Protein AF-X1ACG0-F1 (afdb_monomer_lite)

Secondary structure (DSSP, 8-state):
---HHHHHHHHHHHHHHTT----PPP--PPPPHHHHHHHHHHH-HHHHHHHHHHHHHHHHHHHHHHHHHHH--HHHHHHHHHHHHHHHHHHHHHHHHHH-

Radius of gyration: 30.22 Å; chains: 1; bounding box: 37×61×84 Å

Organism: NCBI:txid412755

Sequence (100 aa):
MRKSSLFGAVALLVALTSFSSRAEEPKVRQLSLEESIVIGLENNLDLREAAYDLSLKETEYEEAKISNLLKTSIVTLKNAELNFKKAQDAFEEKEKELML

pLDDT: mean 84.85, std 16.02, range [47.16, 98.62]

Foldseek 3Di:
DPDVVVVVVVVVVVVVVVVPPPPDDPPDDDDDPVRQLVVCCVPPPVLVVLVVQLVVLVVQLVVQVVVCVVPVPVVSNVVSVVSNVVSVVVNVVVSVVSSD

Structure (mmCIF, N/CA/C/O backbone):
data_AF-X1ACG0-F1
#
_entry.id   AF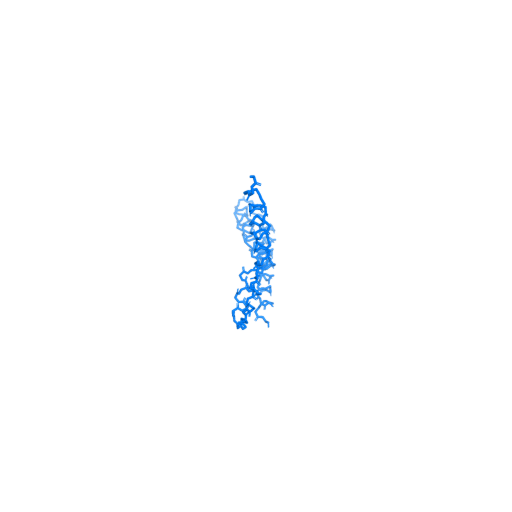-X1ACG0-F1
#
loop_
_atom_site.group_PDB
_atom_site.id
_atom_site.type_symbol
_atom_site.label_atom_id
_atom_site.label_alt_id
_atom_site.label_comp_id
_atom_site.label_asym_id
_atom_site.label_entity_id
_atom_site.label_seq_id
_atom_site.pdbx_PDB_ins_code
_atom_site.Cartn_x
_atom_site.Cartn_y
_atom_site.Cartn_z
_atom_site.occupancy
_atom_site.B_iso_or_equiv
_atom_site.auth_seq_id
_atom_site.auth_comp_id
_atom_site.auth_asym_id
_atom_site.auth_atom_id
_atom_site.pdbx_PDB_model_num
ATOM 1 N N . MET A 1 1 ? 11.074 51.667 -60.210 1.00 47.16 1 MET A N 1
ATOM 2 C CA . MET A 1 1 ? 10.215 50.766 -59.407 1.00 47.16 1 MET A CA 1
ATOM 3 C C . MET A 1 1 ? 10.709 49.323 -59.561 1.00 47.16 1 MET A C 1
ATOM 5 O O . MET A 1 1 ? 10.294 48.651 -60.488 1.00 47.16 1 MET A O 1
ATOM 9 N N . ARG A 1 2 ? 11.680 48.871 -58.749 1.00 52.09 2 ARG A N 1
ATOM 10 C CA . ARG A 1 2 ? 12.296 47.519 -58.839 1.00 52.09 2 ARG A CA 1
ATOM 11 C C . ARG A 1 2 ? 12.852 47.039 -57.479 1.00 52.09 2 ARG A C 1
ATOM 13 O O . ARG A 1 2 ? 13.934 46.476 -57.411 1.00 52.09 2 ARG A O 1
ATOM 20 N N . LYS A 1 3 ? 12.170 47.341 -56.366 1.00 50.94 3 LYS A N 1
ATOM 21 C CA . LYS A 1 3 ? 12.646 46.964 -55.014 1.00 50.94 3 LYS A CA 1
ATOM 22 C C . LYS A 1 3 ? 11.677 46.073 -54.220 1.00 50.94 3 LYS A C 1
ATOM 24 O O . LYS A 1 3 ? 12.086 45.535 -53.201 1.00 50.94 3 LYS A O 1
ATOM 29 N N . SER A 1 4 ? 10.439 45.860 -54.684 1.00 53.72 4 SER A N 1
ATOM 30 C CA . SER A 1 4 ? 9.442 45.065 -53.943 1.00 53.72 4 SER A CA 1
ATOM 31 C C . SER A 1 4 ? 9.577 43.547 -54.126 1.00 53.72 4 SER A C 1
ATOM 33 O O . SER A 1 4 ? 9.175 42.806 -53.237 1.00 53.72 4 SER A O 1
ATOM 35 N N . SER A 1 5 ? 10.186 43.059 -55.216 1.00 54.84 5 SER A N 1
ATOM 36 C CA . SER A 1 5 ? 10.323 41.609 -55.461 1.00 54.84 5 SER A CA 1
ATOM 37 C C . SER A 1 5 ? 11.398 40.919 -54.613 1.00 54.84 5 SER A C 1
ATOM 39 O O . SER A 1 5 ? 11.352 39.703 -54.460 1.00 54.84 5 SER A O 1
ATOM 41 N N . LEU A 1 6 ? 12.351 41.666 -54.040 1.00 57.09 6 LEU A N 1
ATOM 42 C CA . LEU A 1 6 ? 13.418 41.090 -53.209 1.00 57.09 6 LEU A CA 1
ATOM 43 C C . LEU A 1 6 ? 12.914 40.687 -51.817 1.00 57.09 6 LEU A C 1
ATOM 45 O O . LEU A 1 6 ? 13.302 39.642 -51.309 1.00 57.09 6 LEU A O 1
ATOM 49 N N . PHE A 1 7 ? 11.995 41.457 -51.229 1.00 57.53 7 PHE A N 1
ATOM 50 C CA . PHE A 1 7 ? 11.448 41.152 -49.902 1.00 57.53 7 PHE A CA 1
ATOM 51 C C . PHE A 1 7 ? 10.575 39.891 -49.897 1.00 57.53 7 PHE A C 1
ATOM 53 O O . PHE A 1 7 ? 10.657 39.100 -48.962 1.00 57.53 7 PHE A O 1
ATOM 60 N N . GLY A 1 8 ? 9.799 39.659 -50.963 1.00 60.16 8 GLY A N 1
ATOM 61 C CA . GLY A 1 8 ? 8.990 38.443 -51.099 1.00 60.16 8 GLY A CA 1
ATOM 62 C C . GLY A 1 8 ? 9.836 37.174 -51.235 1.00 60.16 8 GLY A C 1
ATOM 63 O O . GLY A 1 8 ? 9.523 36.158 -50.623 1.00 60.16 8 GLY A O 1
ATOM 64 N N . ALA A 1 9 ? 10.947 37.245 -51.975 1.00 62.00 9 ALA A N 1
ATOM 65 C CA . ALA A 1 9 ? 11.866 36.119 -52.133 1.00 62.00 9 ALA A CA 1
ATOM 66 C C . ALA A 1 9 ? 12.605 35.778 -50.827 1.00 62.00 9 ALA A C 1
ATOM 68 O O . ALA A 1 9 ? 12.773 34.605 -50.504 1.00 62.00 9 ALA A O 1
ATOM 69 N N . VAL A 1 10 ? 12.997 36.793 -50.048 1.00 62.09 10 VAL A N 1
ATOM 70 C CA . VAL A 1 10 ? 13.642 36.601 -48.739 1.00 62.09 10 VAL A CA 1
ATOM 71 C C . VAL A 1 10 ? 12.665 36.006 -47.724 1.00 62.09 10 VAL A C 1
ATOM 73 O O . VAL A 1 10 ? 13.029 35.076 -47.011 1.00 62.09 10 VAL A O 1
ATOM 76 N N . ALA A 1 11 ? 11.412 36.469 -47.698 1.00 61.78 11 ALA A N 1
ATOM 77 C CA . ALA A 1 11 ? 10.387 35.906 -46.818 1.00 61.78 11 ALA A CA 1
ATOM 78 C C . ALA A 1 11 ? 10.093 34.425 -47.133 1.00 61.78 11 ALA A C 1
ATOM 80 O O . ALA A 1 11 ? 9.950 33.617 -46.217 1.00 61.78 11 ALA A O 1
ATOM 81 N N . LEU A 1 12 ? 10.073 34.052 -48.419 1.00 61.94 12 LEU A N 1
ATOM 82 C CA . LEU A 1 12 ? 9.884 32.665 -48.854 1.00 61.94 12 LEU A CA 1
ATOM 83 C C . LEU A 1 12 ? 11.077 31.768 -48.474 1.00 61.94 12 LEU A C 1
ATOM 85 O O . LEU A 1 12 ? 10.886 30.637 -48.035 1.00 61.94 12 LEU A O 1
ATOM 89 N N . LEU A 1 13 ? 12.307 32.279 -48.597 1.00 60.53 13 LEU A N 1
ATOM 90 C CA . LEU A 1 13 ? 13.532 31.567 -48.213 1.00 60.53 13 LEU A CA 1
ATOM 91 C C . LEU A 1 13 ? 13.619 31.328 -46.702 1.00 60.53 13 LEU A C 1
ATOM 93 O O . LEU A 1 13 ? 13.962 30.227 -46.281 1.00 60.53 13 LEU A O 1
ATOM 97 N N . VAL A 1 14 ? 13.258 32.322 -45.885 1.00 62.59 14 VAL A N 1
ATOM 98 C CA . VAL A 1 14 ? 13.231 32.175 -44.421 1.00 62.59 14 VAL A CA 1
ATOM 99 C C . VAL A 1 14 ? 12.184 31.138 -44.005 1.00 62.59 14 VAL A C 1
ATOM 101 O O . VAL A 1 14 ? 12.507 30.241 -43.228 1.00 62.59 14 VAL A O 1
ATOM 104 N N . ALA A 1 15 ? 10.985 31.169 -44.595 1.00 61.16 15 ALA A N 1
ATOM 105 C CA . ALA A 1 15 ? 9.937 30.183 -44.321 1.00 61.16 15 ALA A CA 1
ATOM 106 C C . ALA A 1 15 ? 10.343 28.742 -44.693 1.00 61.16 15 ALA A C 1
ATOM 108 O O . ALA A 1 15 ? 10.019 27.805 -43.965 1.00 61.16 15 ALA A O 1
ATOM 109 N N . LEU A 1 16 ? 11.095 28.557 -45.786 1.00 57.91 16 LEU A N 1
ATOM 110 C CA . LEU A 1 16 ? 11.604 27.243 -46.203 1.00 57.91 16 LEU A CA 1
ATOM 111 C C . LEU A 1 16 ? 12.711 26.707 -45.278 1.00 57.91 16 LEU A C 1
ATOM 113 O O . LEU A 1 16 ? 12.838 25.495 -45.126 1.00 57.91 16 LEU A O 1
ATOM 117 N N . THR A 1 17 ? 13.490 27.580 -44.629 1.00 59.09 17 THR A N 1
ATOM 118 C CA . THR A 1 17 ? 14.522 27.156 -43.660 1.00 59.09 17 THR A CA 1
ATOM 119 C C . THR A 1 17 ? 13.967 26.780 -42.286 1.00 59.09 17 THR A C 1
ATOM 121 O O . THR A 1 17 ? 14.587 25.980 -41.588 1.00 59.09 17 THR A O 1
ATOM 124 N N . SER A 1 18 ? 12.792 27.291 -41.899 1.00 58.31 18 SER A N 1
ATOM 125 C CA . SER A 1 18 ? 12.179 26.994 -40.594 1.00 58.31 18 SER A CA 1
ATOM 126 C C . SER A 1 18 ? 11.640 25.565 -40.469 1.00 58.31 18 SER A C 1
ATOM 128 O O . SER A 1 18 ? 11.441 25.096 -39.354 1.00 58.31 18 SER A O 1
ATOM 130 N N . PHE A 1 19 ? 11.430 24.858 -41.585 1.00 57.53 19 PHE A N 1
ATOM 131 C CA . PHE A 1 19 ? 10.981 23.458 -41.582 1.00 57.53 19 PHE A CA 1
ATOM 132 C C . PHE A 1 19 ? 12.133 22.442 -41.498 1.00 57.53 19 PHE A C 1
ATOM 134 O O . PHE A 1 19 ? 11.899 21.247 -41.344 1.00 57.53 19 PHE A O 1
ATOM 141 N N . SER A 1 20 ? 13.383 22.911 -41.548 1.00 55.12 20 SER A N 1
ATOM 142 C CA . SER A 1 20 ? 14.591 22.086 -41.460 1.00 55.12 20 SER A CA 1
ATOM 143 C C . SER A 1 20 ? 15.086 21.928 -40.023 1.00 55.12 20 SER A C 1
ATOM 145 O O . SER A 1 20 ? 16.295 21.833 -39.797 1.00 55.12 20 SER A O 1
ATOM 147 N N . SER A 1 21 ? 14.192 21.894 -39.028 1.00 58.75 21 SER A N 1
ATOM 148 C CA . SER A 1 21 ? 14.568 21.342 -37.728 1.00 58.75 21 SER A CA 1
ATOM 149 C C . SER A 1 21 ? 14.742 19.842 -37.930 1.00 58.75 21 SER A C 1
ATOM 151 O O . SER A 1 21 ? 13.803 19.059 -37.796 1.00 58.75 21 SER A O 1
ATOM 153 N N . ARG A 1 22 ? 15.951 19.445 -38.329 1.00 58.03 22 ARG A N 1
ATOM 154 C CA . ARG A 1 22 ? 16.427 18.074 -38.216 1.00 58.03 22 ARG A CA 1
ATOM 155 C C . ARG A 1 22 ? 16.358 17.755 -36.727 1.00 58.03 22 ARG A C 1
ATOM 157 O O . ARG A 1 22 ? 17.292 18.061 -35.997 1.00 58.03 22 ARG A O 1
ATOM 164 N N . ALA A 1 23 ? 15.201 17.279 -36.269 1.00 65.25 23 ALA A N 1
ATOM 165 C CA . ALA A 1 23 ? 15.057 16.731 -34.938 1.00 65.25 23 ALA A CA 1
ATOM 166 C C . ALA A 1 23 ? 16.097 15.616 -34.878 1.00 65.25 23 ALA A C 1
ATOM 168 O O . ALA A 1 23 ? 16.003 14.650 -35.637 1.00 65.25 23 ALA A O 1
ATOM 169 N N . GLU A 1 24 ? 17.164 15.822 -34.103 1.00 67.00 24 GLU A N 1
ATOM 170 C CA . GLU A 1 24 ? 18.072 14.731 -33.782 1.00 67.00 24 GLU A CA 1
ATOM 171 C C . GLU A 1 24 ? 17.195 13.608 -33.244 1.00 67.00 24 GLU A C 1
ATOM 173 O O . GLU A 1 24 ? 16.416 13.823 -32.311 1.00 67.00 24 GLU A O 1
ATOM 178 N N . GLU A 1 25 ? 17.261 12.440 -33.886 1.00 67.00 25 GLU A N 1
ATOM 179 C CA . GLU A 1 25 ? 16.612 11.258 -33.343 1.00 67.00 25 GLU A CA 1
ATOM 180 C C . GLU A 1 25 ? 17.079 11.127 -31.892 1.00 67.00 25 GLU A C 1
ATOM 182 O O . GLU A 1 25 ? 18.292 11.195 -31.640 1.00 67.00 25 GLU A O 1
ATOM 187 N N . PRO A 1 26 ? 16.149 11.029 -30.926 1.00 71.69 26 PRO A N 1
ATOM 188 C CA . PRO A 1 26 ? 16.525 10.973 -29.530 1.00 71.69 26 PRO A CA 1
ATOM 189 C C . PRO A 1 26 ? 17.484 9.801 -29.365 1.00 71.69 26 PRO A C 1
ATOM 191 O O . PRO A 1 26 ? 17.149 8.661 -29.689 1.00 71.69 26 PRO A O 1
ATOM 194 N N . LYS A 1 27 ? 18.707 10.090 -28.911 1.00 76.56 27 LYS A N 1
ATOM 195 C CA . LYS A 1 27 ? 19.705 9.053 -28.657 1.00 76.56 27 LYS A CA 1
ATOM 196 C C . LYS A 1 27 ? 19.112 8.063 -27.661 1.00 76.56 27 LYS A C 1
ATOM 198 O O . LYS A 1 27 ? 18.945 8.386 -26.487 1.00 76.56 27 LYS A O 1
ATOM 203 N N . VAL A 1 28 ? 18.805 6.860 -28.140 1.00 80.12 28 VAL A N 1
ATOM 204 C CA . VAL A 1 28 ? 18.353 5.759 -27.293 1.00 80.12 28 VAL A CA 1
ATOM 205 C C . VAL A 1 28 ? 19.543 5.328 -26.446 1.00 80.12 28 VAL A C 1
ATOM 207 O O . VAL A 1 28 ? 20.503 4.739 -26.943 1.00 80.12 28 VAL A O 1
ATOM 210 N N . ARG A 1 29 ? 19.503 5.675 -25.161 1.00 86.06 29 ARG A N 1
ATOM 211 C CA . ARG A 1 29 ? 20.487 5.218 -24.185 1.00 86.06 29 ARG A CA 1
ATOM 212 C C . ARG A 1 29 ? 20.132 3.793 -23.769 1.00 86.06 29 ARG A C 1
ATOM 214 O O . ARG A 1 29 ? 19.042 3.563 -23.255 1.00 86.06 29 ARG A O 1
ATOM 221 N N . GLN A 1 30 ? 21.059 2.855 -23.951 1.00 89.81 30 GLN A N 1
ATOM 222 C CA . GLN A 1 30 ? 20.970 1.561 -23.275 1.00 89.81 30 GLN A CA 1
ATOM 223 C C . GLN A 1 30 ? 21.261 1.758 -21.789 1.00 89.81 30 GLN A C 1
ATOM 225 O O . GLN A 1 30 ? 22.277 2.352 -21.425 1.00 89.81 30 GLN A O 1
ATOM 230 N N . LEU A 1 31 ? 20.341 1.285 -20.958 1.00 90.62 31 LEU A N 1
ATOM 231 C CA . LEU A 1 31 ? 20.499 1.242 -19.511 1.00 90.62 31 LEU A CA 1
ATOM 232 C C . LEU A 1 31 ? 21.125 -0.093 -19.114 1.00 90.62 31 LEU A C 1
ATOM 234 O O . LEU A 1 31 ? 20.878 -1.114 -19.764 1.00 90.62 31 LEU A O 1
ATOM 238 N N . SER A 1 32 ? 21.917 -0.092 -18.044 1.00 93.81 32 SER A N 1
ATOM 239 C CA . SER A 1 32 ? 22.227 -1.347 -17.361 1.00 93.81 32 SER A CA 1
ATOM 240 C C . SER A 1 32 ? 20.952 -1.926 -16.732 1.00 93.81 32 SER A C 1
ATOM 242 O O . SER A 1 32 ? 19.970 -1.211 -16.515 1.00 93.81 32 SER A O 1
ATOM 244 N N . LEU A 1 33 ? 20.962 -3.225 -16.417 1.00 90.44 33 LEU A N 1
ATOM 245 C CA . LEU A 1 33 ? 19.847 -3.855 -15.703 1.00 90.44 33 LEU A CA 1
ATOM 246 C C . LEU A 1 33 ? 19.552 -3.117 -14.387 1.00 90.44 33 LEU A C 1
ATOM 248 O O . LEU A 1 33 ? 18.407 -2.770 -14.121 1.00 90.44 33 LEU A O 1
ATOM 252 N N . GLU A 1 34 ? 20.594 -2.795 -13.622 1.00 92.44 34 GLU A N 1
ATOM 253 C CA . GLU A 1 34 ? 20.488 -2.046 -12.367 1.00 92.44 34 GLU A CA 1
ATOM 254 C C . GLU A 1 34 ? 19.842 -0.667 -12.567 1.00 92.44 34 GLU A C 1
ATOM 256 O O . GLU A 1 34 ? 18.894 -0.324 -11.866 1.00 92.44 34 GLU A O 1
ATOM 261 N N . G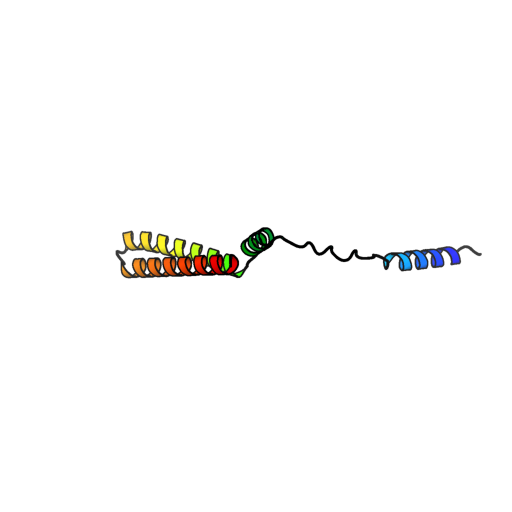LU A 1 35 ? 20.276 0.095 -13.578 1.00 93.50 35 GLU A N 1
ATOM 262 C CA . GLU A 1 35 ? 19.684 1.400 -13.898 1.00 93.50 35 GLU A CA 1
ATOM 263 C C . GLU A 1 35 ? 18.210 1.276 -14.299 1.00 93.50 35 GLU A C 1
ATOM 265 O O . GLU A 1 35 ? 17.389 2.111 -13.920 1.00 93.50 35 GLU A O 1
ATOM 270 N N . SER A 1 36 ? 17.863 0.230 -15.052 1.00 91.06 36 SER A N 1
ATOM 271 C CA . SER A 1 36 ? 16.483 -0.012 -15.468 1.00 91.06 36 SER A CA 1
ATOM 272 C C . SER A 1 36 ? 15.573 -0.402 -14.302 1.00 91.06 36 SER A C 1
ATOM 274 O O . SER A 1 36 ? 14.440 0.070 -14.255 1.00 91.06 36 SER A O 1
ATOM 276 N N . ILE A 1 37 ? 16.076 -1.181 -13.335 1.00 92.06 37 ILE A N 1
ATOM 277 C CA . ILE A 1 37 ? 15.339 -1.559 -12.122 1.00 92.06 37 ILE A CA 1
ATOM 278 C C . ILE A 1 37 ? 15.101 -0.327 -11.251 1.00 92.06 37 ILE A C 1
ATOM 280 O O . ILE A 1 37 ? 13.969 -0.091 -10.846 1.00 92.06 37 ILE A O 1
ATOM 284 N N . VAL A 1 38 ? 16.128 0.497 -11.010 1.00 93.69 38 VAL A N 1
ATOM 285 C CA . VAL A 1 38 ? 15.988 1.724 -10.204 1.00 93.69 38 VAL A CA 1
ATOM 286 C C . VAL A 1 38 ? 14.953 2.664 -10.820 1.00 93.69 38 VAL A C 1
ATOM 288 O O . VAL A 1 38 ? 14.010 3.069 -10.145 1.00 93.69 38 VAL A O 1
ATOM 291 N N . ILE A 1 39 ? 15.072 2.954 -12.119 1.00 91.56 39 ILE A N 1
ATOM 292 C CA . ILE A 1 39 ? 14.107 3.812 -12.820 1.00 91.56 39 ILE A CA 1
ATOM 293 C C . ILE A 1 39 ? 12.709 3.185 -12.801 1.00 91.56 39 ILE A C 1
ATOM 295 O O . ILE A 1 39 ? 11.721 3.902 -12.629 1.00 91.56 39 ILE A O 1
ATOM 299 N N . GLY A 1 40 ? 12.626 1.862 -12.966 1.00 90.44 40 GLY A N 1
ATOM 300 C CA . GLY A 1 40 ? 11.393 1.092 -12.873 1.00 90.44 40 GLY A CA 1
ATOM 301 C C . GLY A 1 40 ? 10.715 1.285 -11.523 1.00 90.44 40 GLY A C 1
ATOM 302 O O . GLY A 1 40 ? 9.583 1.749 -11.489 1.00 90.44 40 GLY A O 1
ATOM 303 N N . LEU A 1 41 ? 11.416 1.019 -10.423 1.00 92.69 41 LEU A N 1
ATOM 304 C CA . LEU A 1 41 ? 10.908 1.176 -9.058 1.00 92.69 41 LEU A CA 1
ATOM 305 C C . LEU A 1 41 ? 10.484 2.623 -8.757 1.00 92.69 41 LEU A C 1
ATOM 307 O O . LEU A 1 41 ? 9.406 2.844 -8.213 1.00 92.69 41 LEU A O 1
ATOM 311 N N . GLU A 1 42 ? 11.279 3.617 -9.160 1.00 93.06 42 GLU A N 1
ATOM 312 C CA . GLU A 1 42 ? 10.973 5.036 -8.918 1.00 93.06 42 GLU A CA 1
ATOM 313 C C . GLU A 1 42 ? 9.716 5.521 -9.659 1.00 93.06 42 GLU A C 1
ATOM 315 O O . GLU A 1 42 ? 9.005 6.409 -9.179 1.00 93.06 42 GLU A O 1
ATOM 320 N N . ASN A 1 43 ? 9.439 4.961 -10.840 1.00 92.69 43 ASN A N 1
ATOM 321 C CA . ASN A 1 43 ? 8.384 5.446 -11.732 1.00 92.69 43 ASN A CA 1
ATOM 322 C C . ASN A 1 43 ? 7.197 4.484 -11.866 1.00 92.69 43 ASN A C 1
ATOM 324 O O . ASN A 1 43 ? 6.232 4.813 -12.561 1.00 92.69 43 ASN A O 1
ATOM 328 N N . ASN A 1 44 ? 7.229 3.322 -11.212 1.00 95.19 44 ASN A N 1
ATOM 329 C CA . ASN A 1 44 ? 6.147 2.353 -11.294 1.00 95.19 44 ASN A CA 1
ATOM 330 C C . ASN A 1 44 ? 4.904 2.869 -10.550 1.00 95.19 44 ASN A C 1
ATOM 332 O O . ASN A 1 44 ? 4.910 3.061 -9.333 1.00 95.19 44 ASN A O 1
ATOM 336 N N . LEU A 1 45 ? 3.829 3.117 -11.302 1.00 95.44 45 LEU A N 1
ATOM 337 C CA . LEU A 1 45 ? 2.578 3.641 -10.752 1.00 95.44 45 LEU A CA 1
ATOM 338 C C . LEU A 1 45 ? 1.898 2.639 -9.816 1.00 95.44 45 LEU A C 1
ATOM 340 O O . LEU A 1 45 ? 1.406 3.054 -8.771 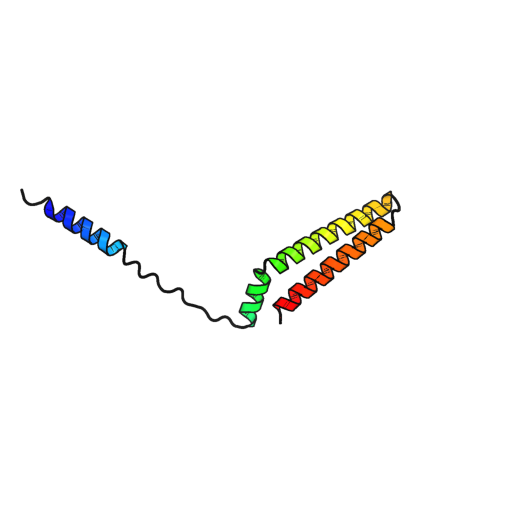1.00 95.44 45 LEU A O 1
ATOM 344 N N . ASP A 1 46 ? 1.936 1.349 -10.145 1.00 95.56 46 ASP A N 1
ATOM 345 C CA . ASP A 1 46 ? 1.300 0.297 -9.347 1.00 95.56 46 ASP A CA 1
ATOM 346 C C . ASP A 1 46 ? 1.994 0.142 -7.984 1.00 95.56 46 ASP A C 1
ATOM 348 O O . ASP A 1 46 ? 1.334 0.015 -6.955 1.00 95.56 46 ASP A O 1
ATOM 352 N N . LEU A 1 47 ? 3.329 0.222 -7.948 1.00 96.50 47 LEU A N 1
ATOM 353 C CA . LEU A 1 47 ? 4.113 0.203 -6.713 1.00 96.50 47 LEU A CA 1
ATOM 354 C C . LEU A 1 47 ? 3.815 1.433 -5.853 1.00 96.50 47 LEU A C 1
ATOM 356 O O . LEU A 1 47 ? 3.671 1.326 -4.636 1.00 96.50 47 LEU A O 1
ATOM 360 N N . ARG A 1 48 ? 3.686 2.608 -6.480 1.00 96.88 48 ARG A N 1
ATOM 361 C CA . ARG A 1 48 ? 3.290 3.833 -5.774 1.00 96.88 48 ARG A CA 1
ATOM 362 C C . ARG A 1 48 ? 1.884 3.717 -5.198 1.00 96.88 48 ARG A C 1
ATOM 364 O O . ARG A 1 48 ? 1.674 4.132 -4.065 1.00 96.88 48 ARG A O 1
ATOM 371 N N . GLU A 1 49 ? 0.937 3.167 -5.950 1.00 97.75 49 GLU A N 1
ATOM 372 C CA . GLU A 1 49 ? -0.425 2.922 -5.471 1.00 97.75 49 GLU A CA 1
ATOM 373 C C . GLU A 1 49 ? -0.431 1.955 -4.281 1.00 97.75 49 GLU A C 1
ATOM 375 O O . GLU A 1 49 ? -1.034 2.267 -3.254 1.00 97.75 49 GLU A O 1
ATOM 380 N N . ALA A 1 50 ? 0.326 0.857 -4.360 1.00 97.56 50 ALA A N 1
ATOM 381 C CA . ALA A 1 50 ? 0.494 -0.080 -3.251 1.00 97.56 50 ALA A CA 1
ATOM 382 C C . ALA A 1 50 ? 1.119 0.586 -2.009 1.00 97.56 50 ALA A C 1
ATOM 384 O O . ALA A 1 50 ? 0.662 0.355 -0.890 1.00 97.56 50 ALA A O 1
ATOM 385 N N . ALA A 1 51 ? 2.112 1.466 -2.187 1.00 97.69 51 ALA A N 1
ATOM 386 C CA . ALA A 1 51 ? 2.709 2.227 -1.088 1.00 97.69 51 ALA A CA 1
ATOM 387 C C . ALA A 1 51 ? 1.708 3.196 -0.433 1.00 97.69 51 ALA A C 1
ATOM 389 O O . ALA A 1 51 ? 1.689 3.347 0.792 1.00 97.69 51 ALA A O 1
AT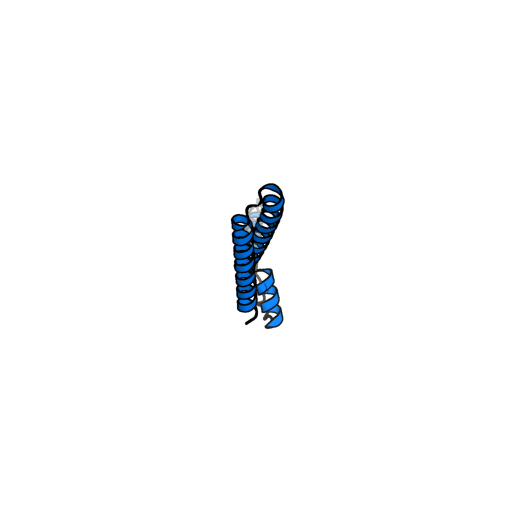OM 390 N N . TYR A 1 52 ? 0.862 3.853 -1.234 1.00 98.19 52 TYR A N 1
ATOM 391 C CA . TYR A 1 52 ? -0.194 4.720 -0.713 1.00 98.19 52 TYR A CA 1
ATOM 392 C C . TYR A 1 52 ? -1.254 3.931 0.058 1.00 98.19 52 TYR A C 1
ATOM 394 O O . TYR A 1 52 ? -1.647 4.373 1.138 1.00 98.19 52 TYR A O 1
ATOM 402 N N . ASP A 1 53 ? -1.697 2.776 -0.449 1.00 98.38 53 ASP A N 1
ATOM 403 C CA . ASP A 1 53 ? -2.653 1.925 0.270 1.00 98.38 53 ASP A CA 1
ATOM 404 C C . ASP A 1 53 ? -2.058 1.410 1.585 1.00 98.38 53 ASP A C 1
ATOM 406 O O . ASP A 1 53 ? -2.702 1.507 2.628 1.00 98.38 53 ASP A O 1
ATOM 410 N N . LEU A 1 54 ? -0.791 0.980 1.585 1.00 98.56 54 LEU A N 1
ATOM 411 C CA . LEU A 1 54 ? -0.080 0.599 2.806 1.00 98.56 54 LEU A CA 1
ATOM 412 C C . LEU A 1 54 ? -0.094 1.723 3.853 1.00 98.56 54 LEU A C 1
ATOM 414 O O . LEU A 1 54 ? -0.489 1.493 4.997 1.00 98.56 54 LEU A O 1
ATOM 418 N N . SER A 1 55 ? 0.268 2.946 3.457 1.00 98.56 55 SER A N 1
ATOM 419 C CA . SER A 1 55 ? 0.263 4.110 4.354 1.00 98.56 55 SER A CA 1
ATOM 420 C C . SER A 1 55 ? -1.143 4.456 4.866 1.00 98.56 55 SER A C 1
ATOM 422 O O . SER A 1 55 ? -1.326 4.809 6.038 1.00 98.56 55 SER A O 1
ATOM 424 N N . LEU A 1 56 ? -2.162 4.308 4.016 1.00 98.56 56 LEU A N 1
ATOM 425 C CA . LEU A 1 56 ? -3.556 4.477 4.414 1.00 98.56 56 LEU A CA 1
ATOM 426 C C . LEU A 1 56 ? -3.959 3.428 5.461 1.00 98.56 56 LEU A C 1
ATOM 428 O O . LEU A 1 56 ? -4.537 3.782 6.488 1.00 98.56 56 LEU A O 1
ATOM 432 N N . LYS A 1 57 ? -3.629 2.149 5.242 1.00 98.50 57 LYS A N 1
ATOM 433 C CA . LYS A 1 57 ? -3.970 1.064 6.175 1.00 98.50 57 LYS A CA 1
ATOM 434 C C . LYS A 1 57 ? -3.207 1.138 7.488 1.00 98.50 57 LYS A C 1
ATOM 436 O O . LYS A 1 57 ? -3.772 0.786 8.522 1.00 98.50 57 LYS A O 1
ATOM 441 N N . GLU A 1 58 ? -1.983 1.653 7.477 1.00 98.62 58 GLU A N 1
ATOM 442 C CA . GLU A 1 58 ? -1.245 1.975 8.700 1.00 98.62 58 GLU A CA 1
ATOM 443 C C . GLU A 1 58 ? -1.985 3.034 9.528 1.00 98.62 58 GLU A C 1
ATOM 445 O O . GLU A 1 58 ? -2.213 2.854 10.725 1.00 98.62 58 GLU A O 1
ATOM 450 N N . THR A 1 59 ? -2.438 4.106 8.872 1.00 98.38 59 THR A N 1
ATOM 451 C CA . THR A 1 59 ? -3.201 5.182 9.522 1.00 98.38 59 THR A CA 1
ATOM 452 C C . THR A 1 59 ? -4.512 4.653 10.108 1.00 98.38 59 THR A C 1
ATOM 454 O O . THR A 1 59 ? -4.797 4.881 11.283 1.00 98.38 59 THR A O 1
ATOM 457 N N . GLU A 1 60 ? -5.280 3.878 9.334 1.00 97.88 60 GLU A N 1
ATOM 458 C CA . GLU A 1 60 ? -6.522 3.240 9.798 1.00 97.88 60 GLU A CA 1
ATOM 459 C C . GLU A 1 60 ? -6.278 2.302 10.998 1.00 97.88 60 GLU A C 1
ATOM 461 O O . GLU A 1 60 ? -7.101 2.219 11.916 1.00 97.88 60 GLU A O 1
ATOM 466 N N . TYR A 1 61 ? -5.144 1.596 11.023 1.00 98.00 61 TYR A N 1
ATOM 467 C CA . TYR A 1 61 ? -4.760 0.732 12.138 1.00 98.00 61 TYR A CA 1
ATOM 468 C C . TYR A 1 61 ? -4.425 1.524 13.406 1.00 98.00 61 TYR A C 1
ATOM 470 O O . TYR A 1 61 ? -4.911 1.178 14.490 1.00 98.00 61 TYR A O 1
ATOM 478 N N . GLU A 1 62 ? -3.660 2.610 13.296 1.00 97.44 62 GLU A N 1
ATOM 479 C CA . GLU A 1 62 ? -3.366 3.476 14.441 1.00 97.44 62 GLU A CA 1
ATOM 480 C C . GLU A 1 62 ? -4.631 4.169 14.976 1.00 97.44 62 GLU A C 1
ATOM 482 O O . GLU A 1 62 ? -4.855 4.205 16.192 1.00 97.44 62 GLU A O 1
ATOM 487 N N . GLU A 1 63 ? -5.538 4.608 14.100 1.00 95.94 63 GLU A N 1
ATOM 488 C CA . GLU A 1 63 ? -6.861 5.101 14.500 1.00 95.94 63 GLU A CA 1
ATOM 489 C C . GLU A 1 63 ? -7.674 4.031 15.243 1.00 95.94 63 GLU A C 1
ATOM 491 O O . GLU A 1 63 ? -8.287 4.307 16.283 1.0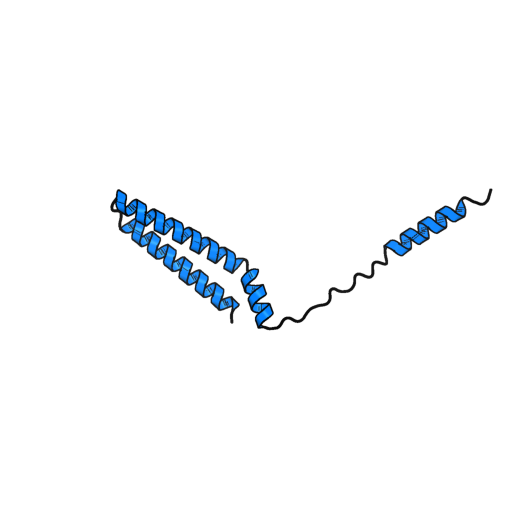0 95.94 63 GLU A O 1
ATOM 496 N N . ALA A 1 64 ? -7.656 2.784 14.762 1.00 96.06 64 ALA A N 1
ATOM 497 C CA . ALA A 1 64 ? -8.338 1.671 15.412 1.00 96.06 64 ALA A CA 1
ATOM 498 C C . ALA A 1 64 ? -7.739 1.344 16.790 1.00 96.06 64 ALA A C 1
ATOM 500 O O . ALA A 1 64 ? -8.494 1.044 17.720 1.00 96.06 64 ALA A O 1
ATOM 501 N N . LYS A 1 65 ? -6.413 1.452 16.965 1.00 95.44 65 LYS A N 1
ATOM 502 C CA . LYS A 1 65 ? -5.749 1.317 18.275 1.00 95.44 65 LYS A CA 1
ATOM 503 C C . LYS A 1 65 ? -6.238 2.378 19.251 1.00 95.44 65 LYS A C 1
ATOM 505 O O . LYS A 1 65 ? -6.652 2.030 20.358 1.00 95.44 65 LYS A O 1
ATOM 510 N N . ILE A 1 66 ? -6.259 3.643 18.833 1.00 93.75 66 ILE A N 1
ATOM 511 C CA . ILE A 1 66 ? -6.753 4.759 19.653 1.00 93.75 66 ILE A CA 1
ATOM 512 C C . ILE A 1 66 ? -8.231 4.548 20.009 1.00 93.75 66 ILE A C 1
ATOM 514 O O . ILE A 1 66 ? -8.623 4.650 21.171 1.00 93.75 66 ILE A O 1
ATOM 518 N N . SER A 1 67 ? -9.058 4.189 19.029 1.00 91.25 67 SER A N 1
ATOM 519 C CA . SER A 1 67 ? -10.487 3.930 19.230 1.00 91.25 67 SER A CA 1
ATOM 520 C C . SER A 1 67 ? -10.740 2.757 20.180 1.00 91.25 67 SER A C 1
ATOM 522 O O . SER A 1 67 ? -11.615 2.834 21.045 1.00 91.25 67 SER A O 1
ATOM 524 N N . ASN A 1 68 ? -9.953 1.682 20.085 1.00 92.12 68 ASN A N 1
ATOM 525 C CA . ASN A 1 68 ? -10.064 0.535 20.982 1.00 92.12 68 ASN A CA 1
ATOM 526 C C . ASN A 1 68 ? -9.715 0.893 22.434 1.00 92.12 68 ASN A C 1
ATOM 528 O O . ASN A 1 68 ? -10.359 0.380 23.346 1.00 92.12 68 ASN A O 1
ATOM 532 N N . LEU A 1 69 ? -8.773 1.810 22.672 1.00 88.25 69 LEU A N 1
ATOM 533 C CA . LEU A 1 69 ? -8.502 2.310 24.026 1.00 88.25 69 LEU A CA 1
ATOM 534 C C . LEU A 1 69 ? -9.723 3.015 24.642 1.00 88.25 69 LEU A C 1
ATOM 536 O O . LEU A 1 69 ? -9.925 2.940 25.850 1.00 88.25 69 LEU A O 1
ATOM 540 N N . LEU A 1 70 ? -10.555 3.661 23.819 1.00 85.94 70 LEU A N 1
ATOM 541 C CA . LEU A 1 70 ? -11.741 4.398 24.268 1.00 85.94 70 LEU A CA 1
ATOM 542 C C . LEU A 1 70 ? -13.002 3.529 24.356 1.00 85.94 70 LEU A C 1
ATOM 544 O O . LEU A 1 70 ? -13.826 3.723 25.246 1.00 85.94 70 LEU A O 1
ATOM 548 N N . LYS A 1 71 ? -13.188 2.612 23.402 1.00 86.12 71 LYS A N 1
ATOM 549 C CA . LYS A 1 71 ? -14.442 1.862 23.200 1.00 86.12 71 LYS A CA 1
ATOM 550 C C . LYS A 1 71 ? -14.312 0.354 23.435 1.00 86.12 71 LYS A C 1
ATOM 552 O O . LYS A 1 71 ? -15.307 -0.355 23.323 1.00 86.12 71 LYS A O 1
ATOM 557 N N . THR A 1 72 ? -13.102 -0.143 23.701 1.00 85.06 72 THR A N 1
ATOM 558 C CA . THR A 1 72 ? -12.785 -1.568 23.944 1.00 85.06 72 THR A CA 1
ATOM 559 C C . THR A 1 72 ? -13.278 -2.509 22.830 1.00 85.06 72 THR A C 1
ATOM 561 O O . THR A 1 72 ? -13.608 -3.673 23.061 1.00 85.06 72 THR A O 1
ATOM 564 N N . SER A 1 73 ? -13.342 -2.015 21.589 1.00 86.62 73 SER A N 1
ATOM 565 C CA . SER A 1 73 ? -13.741 -2.811 20.427 1.00 86.62 73 SER A CA 1
ATOM 566 C C . SER A 1 73 ? -12.548 -3.550 19.811 1.00 86.62 73 SER A C 1
ATOM 568 O O . SER A 1 73 ? -11.914 -3.087 18.860 1.00 86.62 73 SER A O 1
ATOM 570 N N . ILE A 1 74 ? -12.273 -4.746 20.336 1.00 90.94 74 ILE A N 1
ATOM 571 C CA . ILE A 1 74 ? -11.178 -5.618 19.874 1.00 90.94 74 ILE A CA 1
ATOM 572 C C . ILE A 1 74 ? -11.369 -6.053 18.414 1.00 90.94 74 ILE A C 1
ATOM 574 O O . ILE A 1 74 ? -10.394 -6.179 17.677 1.00 90.94 74 ILE A O 1
ATOM 578 N N . VAL A 1 75 ? -12.614 -6.262 17.974 1.00 93.75 75 VAL A N 1
ATOM 579 C CA . VAL A 1 75 ? -12.916 -6.703 16.601 1.00 93.75 75 VAL A CA 1
ATOM 580 C C . VAL A 1 75 ? -12.458 -5.665 15.577 1.00 93.75 75 VAL A C 1
ATOM 582 O O . VAL A 1 75 ? -11.799 -6.018 14.604 1.00 93.75 75 VAL A O 1
ATOM 585 N N . THR A 1 76 ? -12.748 -4.383 15.815 1.00 93.25 76 THR A N 1
ATOM 586 C CA . THR A 1 76 ? -12.311 -3.289 14.936 1.00 93.25 76 THR A CA 1
ATOM 587 C C . THR A 1 76 ? -10.790 -3.220 14.855 1.00 93.25 76 THR A C 1
ATOM 589 O O . THR A 1 76 ? -10.246 -3.129 13.758 1.00 93.25 76 THR A O 1
ATOM 592 N N . LEU A 1 77 ? -10.103 -3.346 15.996 1.00 96.31 77 LEU A N 1
ATOM 593 C CA . LEU A 1 77 ? -8.642 -3.375 16.039 1.00 96.31 77 LEU A CA 1
ATOM 594 C C . LEU A 1 77 ? -8.069 -4.543 15.224 1.00 96.31 77 LEU A C 1
ATOM 596 O O . LEU A 1 77 ? -7.175 -4.339 14.410 1.00 96.31 77 LEU A O 1
ATOM 600 N N . LYS A 1 78 ? -8.603 -5.756 15.402 1.00 96.88 78 LYS A N 1
ATOM 601 C CA . LYS A 1 78 ? -8.119 -6.946 14.688 1.00 96.88 78 LYS A CA 1
ATOM 602 C C . LYS A 1 78 ? -8.385 -6.902 13.189 1.00 96.88 78 LYS A C 1
ATOM 604 O O . LYS A 1 78 ? -7.548 -7.362 12.418 1.00 96.88 78 LYS A O 1
ATOM 609 N N . ASN A 1 79 ? -9.501 -6.318 12.765 1.00 96.56 79 ASN A N 1
ATOM 610 C CA . ASN A 1 79 ? -9.765 -6.108 11.345 1.00 96.56 79 ASN A CA 1
ATOM 611 C C . ASN A 1 79 ? -8.794 -5.092 10.731 1.00 96.56 79 ASN A C 1
ATOM 613 O O . ASN A 1 79 ? -8.292 -5.328 9.635 1.00 96.56 79 ASN A O 1
ATOM 617 N N . ALA A 1 80 ? -8.497 -3.999 11.437 1.00 97.25 80 ALA A N 1
ATOM 618 C CA . ALA A 1 80 ? -7.541 -3.006 10.957 1.00 97.25 80 ALA A CA 1
ATOM 619 C C . ALA A 1 80 ? -6.110 -3.574 10.894 1.00 97.25 80 ALA A C 1
ATOM 621 O O . ALA A 1 80 ? -5.428 -3.390 9.893 1.00 97.25 80 ALA A O 1
ATOM 622 N N . GLU A 1 81 ? -5.698 -4.359 11.899 1.00 98.00 81 GLU A N 1
ATOM 623 C CA . GLU A 1 81 ? -4.413 -5.081 11.914 1.00 98.00 81 GLU A CA 1
ATOM 624 C C . GLU A 1 81 ? -4.278 -6.030 10.712 1.00 98.00 81 GLU A C 1
ATOM 626 O O . GLU A 1 81 ? -3.256 -6.044 10.027 1.00 98.00 81 GLU A O 1
ATOM 631 N N . LEU A 1 82 ? -5.328 -6.807 10.420 1.00 98.31 82 LEU A N 1
ATOM 632 C CA . LEU A 1 82 ? -5.345 -7.711 9.271 1.00 98.31 82 LEU A CA 1
ATOM 633 C C . LEU A 1 82 ? -5.245 -6.955 7.941 1.00 98.31 82 LEU A C 1
ATOM 635 O O . LEU A 1 82 ? -4.543 -7.404 7.038 1.00 98.31 82 LEU A O 1
ATOM 639 N N . ASN A 1 83 ? -5.960 -5.839 7.803 1.00 98.25 83 ASN A N 1
ATOM 640 C CA . ASN A 1 83 ? -5.938 -5.040 6.580 1.00 98.25 83 ASN A CA 1
ATOM 641 C C . ASN A 1 83 ? -4.572 -4.391 6.353 1.00 98.25 83 ASN A C 1
ATOM 643 O O . ASN A 1 83 ? -4.071 -4.441 5.234 1.00 98.25 83 ASN A O 1
ATOM 647 N N . PHE A 1 84 ? -3.948 -3.863 7.409 1.00 98.56 84 PHE A N 1
ATOM 648 C CA . PHE A 1 84 ? -2.584 -3.344 7.344 1.00 98.56 84 PHE A CA 1
ATOM 649 C C . PHE A 1 84 ? -1.597 -4.417 6.886 1.00 98.56 84 PHE A C 1
ATOM 651 O O . PHE A 1 84 ? -0.842 -4.197 5.942 1.00 98.56 84 PHE A O 1
ATOM 658 N N . LYS A 1 85 ? -1.679 -5.620 7.465 1.00 98.44 85 LYS A N 1
ATOM 659 C CA . LYS A 1 85 ? -0.827 -6.736 7.050 1.00 98.44 85 LYS A CA 1
ATOM 660 C C . LYS A 1 85 ? -1.015 -7.115 5.578 1.00 98.44 85 LYS A C 1
ATOM 662 O O . LYS A 1 85 ? -0.038 -7.330 4.877 1.00 98.44 85 LYS A O 1
ATOM 667 N N . LYS A 1 86 ? -2.257 -7.169 5.091 1.00 98.38 86 LYS A N 1
ATOM 668 C CA . LYS A 1 86 ? -2.526 -7.465 3.674 1.00 98.38 86 LYS A CA 1
ATOM 669 C C . LYS A 1 86 ? -1.934 -6.416 2.735 1.00 98.38 86 LYS A C 1
ATOM 671 O O . LYS A 1 86 ? -1.418 -6.784 1.688 1.00 98.38 86 LYS A O 1
ATOM 676 N N . ALA A 1 87 ? -2.024 -5.137 3.098 1.00 98.38 87 ALA A N 1
ATOM 677 C CA . ALA A 1 87 ? -1.434 -4.063 2.305 1.00 98.38 87 ALA A CA 1
ATOM 678 C C . ALA A 1 87 ? 0.102 -4.143 2.306 1.00 98.38 87 ALA A C 1
ATOM 680 O O . ALA A 1 87 ? 0.725 -3.910 1.274 1.00 98.38 87 ALA A O 1
ATOM 681 N N . GLN A 1 88 ? 0.705 -4.545 3.431 1.00 98.50 88 GLN A N 1
ATOM 682 C CA . GLN A 1 88 ? 2.146 -4.784 3.524 1.00 98.50 88 GLN A CA 1
ATOM 683 C C . GLN A 1 88 ? 2.579 -5.929 2.604 1.00 98.50 88 GLN A C 1
ATOM 685 O O . GLN A 1 88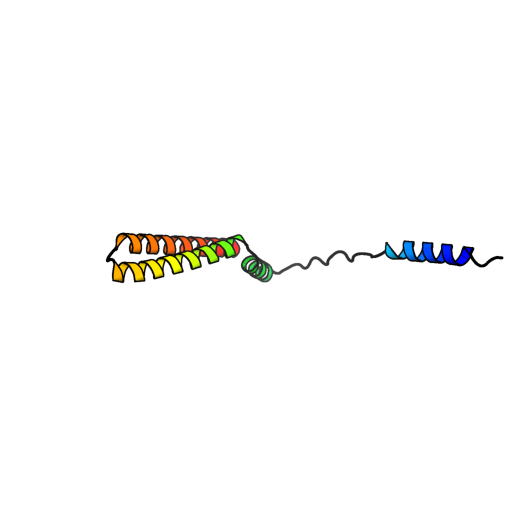 ? 3.460 -5.735 1.770 1.00 98.50 88 GLN A O 1
ATOM 690 N N . ASP A 1 89 ? 1.916 -7.084 2.707 1.00 98.38 89 ASP A N 1
ATOM 691 C CA . ASP A 1 89 ? 2.217 -8.254 1.877 1.00 98.38 89 ASP A CA 1
ATOM 692 C C . ASP A 1 89 ? 2.082 -7.914 0.374 1.00 98.38 89 ASP A C 1
ATOM 694 O O . ASP A 1 89 ? 2.927 -8.299 -0.433 1.00 98.38 89 ASP A O 1
ATOM 698 N N . ALA A 1 90 ? 1.056 -7.139 -0.003 1.00 97.62 90 ALA A N 1
ATOM 699 C CA . ALA A 1 90 ? 0.834 -6.711 -1.386 1.00 97.62 90 ALA A CA 1
ATOM 700 C C . ALA A 1 90 ? 1.911 -5.739 -1.902 1.00 97.62 90 ALA A C 1
ATOM 702 O O . ALA A 1 90 ? 2.322 -5.838 -3.059 1.00 97.62 90 ALA A O 1
ATOM 703 N N . PHE A 1 91 ? 2.376 -4.808 -1.062 1.00 98.00 91 PHE A N 1
ATOM 704 C CA . PHE A 1 91 ? 3.473 -3.905 -1.411 1.00 98.00 91 PHE A CA 1
ATOM 705 C C . PHE A 1 91 ? 4.784 -4.674 -1.624 1.00 98.00 91 PHE A C 1
ATOM 707 O O . PHE A 1 91 ? 5.441 -4.484 -2.646 1.00 98.00 91 PHE A O 1
ATOM 714 N N . GLU A 1 92 ? 5.129 -5.583 -0.709 1.00 97.25 92 GLU A N 1
ATOM 715 C CA . GLU A 1 92 ? 6.344 -6.404 -0.801 1.00 97.25 92 GLU A CA 1
ATOM 716 C C . GLU A 1 92 ? 6.326 -7.322 -2.035 1.00 97.25 92 GLU A C 1
ATOM 718 O O . GLU A 1 92 ? 7.343 -7.487 -2.714 1.00 97.25 92 GLU A O 1
ATOM 723 N N . GLU A 1 93 ? 5.169 -7.903 -2.366 1.00 96.56 93 GLU A N 1
ATOM 724 C CA . GLU A 1 93 ? 4.999 -8.701 -3.583 1.00 96.56 93 GLU A CA 1
ATOM 725 C C . GLU A 1 93 ? 5.221 -7.851 -4.840 1.00 96.56 93 GLU A C 1
ATOM 727 O O . GLU A 1 93 ? 5.997 -8.242 -5.715 1.00 96.56 93 GLU A O 1
ATOM 732 N N . LYS A 1 94 ? 4.617 -6.658 -4.901 1.00 94.56 94 LYS A N 1
ATOM 733 C CA . LYS A 1 94 ? 4.783 -5.721 -6.022 1.00 94.56 94 LYS A CA 1
ATOM 734 C C . LYS A 1 94 ? 6.218 -5.243 -6.186 1.00 94.56 94 LYS A C 1
ATOM 736 O O . LYS A 1 94 ? 6.712 -5.168 -7.307 1.00 94.56 94 LYS A O 1
ATOM 741 N N . GLU A 1 95 ? 6.897 -4.934 -5.088 1.00 94.38 95 GLU A N 1
ATOM 742 C CA . GLU A 1 95 ? 8.305 -4.544 -5.113 1.00 94.38 95 GLU A CA 1
ATOM 743 C C . GLU A 1 95 ? 9.174 -5.682 -5.665 1.00 94.38 95 GLU A C 1
ATOM 745 O O . GLU A 1 95 ? 9.993 -5.474 -6.561 1.00 94.38 95 GLU A O 1
ATOM 750 N N . LYS A 1 96 ? 8.938 -6.913 -5.199 1.00 94.69 96 LYS A N 1
ATOM 751 C CA . LYS A 1 96 ? 9.670 -8.097 -5.651 1.00 94.69 96 LYS A CA 1
ATOM 752 C C . LYS A 1 96 ? 9.446 -8.408 -7.131 1.00 94.69 96 LYS A C 1
ATOM 754 O O . LYS A 1 96 ? 10.402 -8.780 -7.806 1.00 94.69 96 LYS A O 1
ATOM 759 N N . GLU A 1 97 ? 8.223 -8.257 -7.641 1.00 91.50 97 GLU A N 1
ATOM 760 C CA . GLU A 1 97 ? 7.908 -8.420 -9.071 1.00 91.50 97 GLU A CA 1
ATOM 761 C C . GLU A 1 97 ? 8.734 -7.485 -9.967 1.00 91.50 97 GLU A C 1
ATOM 763 O O . GLU A 1 97 ? 9.043 -7.847 -11.097 1.00 91.50 97 GLU A O 1
ATOM 768 N N . LEU A 1 98 ? 9.108 -6.302 -9.472 1.00 87.44 98 LEU A N 1
ATOM 769 C CA . LEU A 1 98 ? 9.874 -5.301 -10.224 1.00 87.44 98 LEU A CA 1
ATOM 770 C C . LEU A 1 98 ? 11.394 -5.484 -10.123 1.00 87.44 98 LEU A C 1
ATOM 772 O O . LEU A 1 98 ? 12.137 -4.879 -10.895 1.00 87.44 98 LEU A O 1
ATOM 776 N N . MET A 1 99 ? 11.856 -6.294 -9.170 1.00 87.25 99 MET A N 1
ATOM 777 C CA . MET A 1 99 ? 13.272 -6.611 -8.964 1.00 87.25 99 MET A CA 1
ATOM 778 C C . MET A 1 99 ? 13.723 -7.904 -9.670 1.00 87.25 99 MET A C 1
ATOM 780 O O . MET A 1 99 ? 14.923 -8.189 -9.681 1.00 87.25 99 MET A O 1
ATOM 784 N N . LEU A 1 100 ? 12.786 -8.697 -10.207 1.00 73.12 100 LEU A N 1
ATOM 785 C CA . LEU A 1 100 ? 13.018 -9.969 -10.913 1.00 73.12 100 LEU A CA 1
ATOM 786 C C . LEU A 1 100 ? 13.072 -9.781 -12.434 1.00 73.12 100 LEU A C 1
ATOM 788 O O . LEU A 1 100 ? 13.884 -10.500 -13.062 1.00 73.12 100 LEU A O 1
#